Protein AF-A0A5B0FW43-F1 (afdb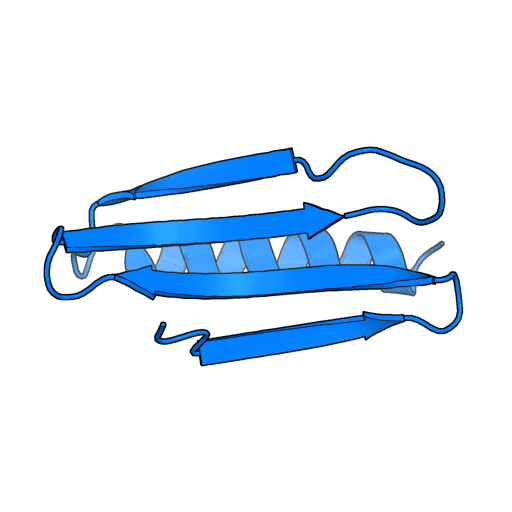_monomer_lite)

Radius of gyration: 11.68 Å; chains: 1; bounding box: 30×20×30 Å

Secondary structure (DSSP, 8-state):
--EEEEEE-TTS-EEEEEEETTTTEEEEEEE-TTSPPEEEEEESSTTHHHHHHHHHHHHHHHHHH-

pLDDT: mean 90.65, std 7.73, range [51.88, 96.44]

Foldseek 3Di:
DAFPDKDADPQRWIWTWGQDPPVQKIWIWTGGRPHDIDIDIDGNDPVCVVVSVVVSVVSVVVRVVD

Sequence (66 aa):
MTTIIKDTFTSGAQVSLEMDKDEGELFVFHCPAGQGCNVSKWPLDSYHIPIAMAHYEQCCELEKAA

Structure (mmCIF, N/CA/C/O backbone):
data_AF-A0A5B0FW43-F1
#
_entry.id   AF-A0A5B0FW43-F1
#
loop_
_atom_site.group_PDB
_atom_site.id
_atom_site.type_symbol
_atom_site.label_atom_id
_atom_site.label_alt_id
_atom_site.label_comp_id
_atom_site.label_asym_id
_atom_site.label_entity_id
_atom_site.label_seq_id
_atom_site.pdbx_PDB_ins_code
_atom_site.Cartn_x
_atom_site.Cartn_y
_atom_site.Cartn_z
_atom_site.occupancy
_atom_site.B_iso_or_equiv
_atom_site.auth_seq_id
_atom_site.auth_comp_id
_atom_site.auth_asym_id
_atom_site.auth_atom_id
_atom_site.pdbx_PDB_model_num
ATOM 1 N N . MET A 1 1 ? -14.309 -5.518 -3.373 1.00 51.88 1 MET A N 1
ATOM 2 C CA . MET A 1 1 ? -12.949 -5.121 -3.785 1.00 51.88 1 MET A CA 1
ATOM 3 C C . MET A 1 1 ? -12.959 -3.619 -3.986 1.00 51.88 1 MET A C 1
ATOM 5 O O . MET A 1 1 ? -13.572 -3.152 -4.941 1.00 51.88 1 MET A O 1
ATOM 9 N N . THR A 1 2 ? -12.378 -2.874 -3.049 1.00 64.69 2 THR A N 1
ATOM 10 C CA . THR A 1 2 ? -12.316 -1.408 -3.124 1.00 64.69 2 THR A CA 1
ATOM 11 C C . THR A 1 2 ? -10.849 -0.992 -3.143 1.00 64.69 2 THR A C 1
ATOM 13 O O . THR A 1 2 ? -10.304 -0.486 -2.164 1.00 64.69 2 THR A O 1
ATOM 16 N N . THR A 1 3 ? -10.189 -1.245 -4.274 1.00 68.00 3 THR A N 1
ATOM 17 C CA . THR A 1 3 ? -8.906 -0.614 -4.586 1.00 68.00 3 THR A CA 1
ATOM 18 C C . THR A 1 3 ? -9.166 0.874 -4.785 1.00 68.00 3 THR A C 1
ATOM 20 O O . THR A 1 3 ? -9.969 1.249 -5.640 1.00 68.00 3 THR A O 1
ATOM 23 N N . ILE A 1 4 ? -8.543 1.721 -3.968 1.00 80.00 4 ILE A N 1
ATOM 24 C CA . ILE A 1 4 ? -8.792 3.168 -3.997 1.00 80.00 4 ILE A CA 1
ATOM 25 C C . ILE A 1 4 ? -7.774 3.854 -4.898 1.00 80.00 4 ILE A C 1
ATOM 27 O O . ILE A 1 4 ? -8.128 4.774 -5.632 1.00 80.00 4 ILE A O 1
ATOM 31 N N . ILE A 1 5 ? -6.525 3.386 -4.877 1.00 90.69 5 ILE A N 1
ATOM 32 C CA . ILE A 1 5 ? -5.437 3.965 -5.665 1.00 90.69 5 ILE A CA 1
ATOM 33 C C . ILE A 1 5 ? -4.606 2.835 -6.263 1.00 90.69 5 ILE A C 1
ATOM 35 O O . ILE A 1 5 ? -4.342 1.832 -5.600 1.00 90.69 5 ILE A O 1
ATOM 39 N N . LYS A 1 6 ? -4.226 2.972 -7.532 1.00 93.56 6 LYS A N 1
ATOM 40 C CA . LYS A 1 6 ? -3.388 2.007 -8.237 1.00 93.56 6 LYS A CA 1
ATOM 41 C C . LYS A 1 6 ? -2.522 2.725 -9.260 1.00 93.56 6 LYS A C 1
ATOM 43 O O . LYS A 1 6 ? -3.049 3.344 -10.180 1.00 93.56 6 LYS A O 1
ATOM 48 N N . ASP A 1 7 ? -1.218 2.547 -9.134 1.00 94.12 7 ASP A N 1
ATOM 49 C CA . ASP A 1 7 ? -0.207 2.989 -10.080 1.00 94.12 7 ASP A CA 1
ATOM 50 C C . ASP A 1 7 ? 0.458 1.767 -10.728 1.00 94.12 7 ASP A C 1
ATOM 52 O O . ASP A 1 7 ? 0.822 0.787 -10.073 1.00 94.12 7 ASP A O 1
ATOM 56 N N . THR A 1 8 ? 0.598 1.814 -12.050 1.00 93.00 8 THR A N 1
ATOM 57 C CA . THR A 1 8 ? 1.302 0.799 -12.843 1.00 93.00 8 THR A CA 1
ATOM 58 C C . THR A 1 8 ? 2.444 1.453 -13.595 1.00 93.00 8 THR A C 1
ATOM 60 O O . THR A 1 8 ? 2.239 2.474 -14.253 1.00 93.00 8 THR A O 1
ATOM 63 N N . PHE A 1 9 ? 3.622 0.845 -13.540 1.00 91.50 9 PHE A N 1
ATOM 64 C CA . PHE A 1 9 ? 4.857 1.410 -14.070 1.00 91.50 9 PHE A CA 1
ATOM 65 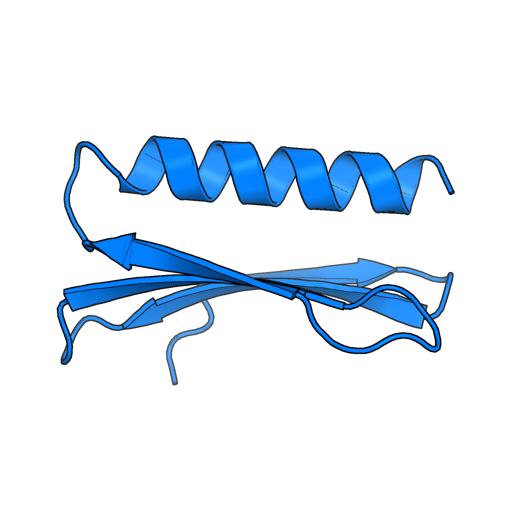C C . PHE A 1 9 ? 5.266 0.726 -15.376 1.00 91.50 9 PHE A C 1
ATOM 67 O O . PHE A 1 9 ? 4.967 -0.447 -15.606 1.00 91.50 9 PHE A O 1
ATOM 74 N N . THR A 1 10 ? 5.984 1.448 -16.240 1.00 89.56 10 THR A N 1
ATOM 75 C CA . THR A 1 10 ? 6.513 0.914 -17.511 1.00 89.56 10 THR A CA 1
ATOM 76 C C . THR A 1 10 ? 7.552 -0.186 -17.303 1.00 89.56 10 THR A C 1
ATOM 78 O O . THR A 1 10 ? 7.735 -1.017 -18.189 1.00 89.56 10 THR A O 1
ATOM 81 N N . SER A 1 11 ? 8.182 -0.229 -16.126 1.00 87.50 11 SER A N 1
ATOM 82 C CA . SER A 1 11 ? 9.040 -1.327 -15.674 1.00 87.50 11 SER A CA 1
ATOM 83 C C . SER A 1 11 ? 8.287 -2.657 -15.536 1.00 87.50 11 SER A C 1
ATOM 85 O O . SER A 1 11 ? 8.913 -3.712 -15.525 1.00 87.50 11 SER A O 1
ATOM 87 N N . GLY A 1 12 ? 6.950 -2.628 -15.454 1.00 89.56 12 GLY A N 1
ATOM 88 C CA . GLY A 1 12 ? 6.106 -3.779 -15.130 1.00 89.56 12 GLY A CA 1
ATOM 89 C C . GLY A 1 12 ? 5.769 -3.890 -13.641 1.00 89.56 12 GLY A C 1
ATOM 90 O O . GLY A 1 12 ? 5.080 -4.831 -13.252 1.00 89.56 12 GLY A O 1
ATOM 91 N N . ALA A 1 13 ? 6.228 -2.945 -12.815 1.00 94.06 13 ALA A N 1
ATOM 92 C CA . ALA A 1 13 ? 5.857 -2.867 -11.411 1.00 94.06 13 ALA A CA 1
ATOM 93 C C . ALA A 1 13 ? 4.443 -2.301 -11.208 1.00 94.06 13 ALA A C 1
ATOM 95 O O . ALA A 1 13 ? 3.867 -1.638 -12.079 1.00 94.06 13 ALA A O 1
ATOM 96 N N . GLN A 1 14 ? 3.881 -2.546 -10.030 1.00 94.88 14 GLN A N 1
ATOM 97 C CA . GLN A 1 14 ? 2.566 -2.073 -9.624 1.00 94.88 14 GLN A CA 1
ATOM 98 C C . GLN A 1 14 ? 2.565 -1.711 -8.144 1.00 94.88 14 GLN A C 1
ATOM 100 O O . GLN A 1 14 ? 3.082 -2.462 -7.321 1.00 94.88 14 GLN A O 1
ATOM 105 N N . VAL A 1 15 ? 1.947 -0.585 -7.806 1.00 95.06 15 VAL A N 1
ATOM 106 C CA . VAL A 1 15 ? 1.687 -0.190 -6.423 1.00 95.06 15 VAL A CA 1
ATOM 107 C C . VAL A 1 15 ? 0.199 0.107 -6.287 1.00 95.06 15 VAL A C 1
ATOM 109 O O . VAL A 1 15 ? -0.378 0.786 -7.133 1.00 95.06 15 VAL A O 1
ATOM 112 N N . SER A 1 16 ? -0.457 -0.410 -5.253 1.00 94.50 16 SER A N 1
ATOM 113 C CA . SER A 1 16 ? -1.883 -0.165 -5.019 1.00 94.50 16 SER A CA 1
ATOM 114 C C . SER A 1 16 ? -2.208 -0.005 -3.545 1.00 94.50 16 SER A C 1
ATOM 116 O O . SER A 1 16 ? -1.643 -0.691 -2.703 1.00 94.50 16 SER A O 1
ATOM 118 N N . LEU A 1 17 ? -3.142 0.893 -3.247 1.00 94.31 17 LEU A N 1
ATOM 119 C CA . LEU A 1 17 ? -3.733 1.082 -1.931 1.00 94.31 17 LEU A CA 1
ATOM 120 C C . LEU A 1 17 ? -5.190 0.617 -1.968 1.00 94.31 17 LEU A C 1
ATOM 122 O O . LEU A 1 17 ? -5.996 1.093 -2.776 1.00 94.31 17 LEU A O 1
ATOM 126 N N . GLU A 1 18 ? -5.531 -0.299 -1.072 1.00 93.88 18 GLU A N 1
ATOM 127 C CA . GLU A 1 18 ? -6.870 -0.858 -0.916 1.00 93.88 18 GLU A CA 1
ATOM 128 C C . GLU A 1 18 ? -7.413 -0.545 0.475 1.00 93.88 18 GLU A C 1
ATOM 130 O O . GLU A 1 18 ? -6.692 -0.616 1.471 1.00 93.88 18 GLU A O 1
ATOM 135 N N . MET A 1 19 ? -8.694 -0.182 0.533 1.00 90.50 19 MET A N 1
ATOM 136 C CA . MET A 1 19 ? -9.400 0.061 1.789 1.00 90.50 19 MET A CA 1
ATOM 137 C C . MET A 1 19 ? -10.525 -0.959 1.906 1.00 90.50 19 MET A C 1
ATOM 139 O O . MET A 1 19 ? -11.518 -0.879 1.176 1.00 90.50 19 MET A O 1
ATOM 143 N N . ASP A 1 20 ? -10.378 -1.900 2.830 1.00 88.88 20 ASP A N 1
ATOM 144 C CA . ASP A 1 20 ? -11.429 -2.840 3.177 1.00 88.88 20 ASP A CA 1
ATOM 145 C C . ASP A 1 20 ? -12.273 -2.265 4.319 1.00 88.88 20 ASP A C 1
ATOM 147 O O . ASP A 1 20 ? -11.842 -2.163 5.467 1.00 88.88 20 ASP A O 1
ATOM 151 N N . LYS A 1 21 ? -13.482 -1.813 3.981 1.00 78.62 21 LYS A N 1
ATOM 152 C CA . LYS A 1 21 ? -14.414 -1.224 4.952 1.00 78.62 21 LYS A CA 1
ATOM 153 C C . LYS A 1 21 ? -15.176 -2.274 5.753 1.00 78.62 21 LYS A C 1
ATOM 155 O O . LYS A 1 21 ? -15.679 -1.933 6.818 1.00 78.62 21 LYS A O 1
ATOM 160 N N . ASP A 1 22 ? -15.288 -3.491 5.231 1.00 84.31 22 ASP A N 1
ATOM 161 C CA . ASP A 1 22 ? -16.004 -4.588 5.873 1.00 84.31 22 ASP A CA 1
ATOM 162 C C . ASP A 1 22 ? -15.138 -5.212 6.976 1.00 84.31 22 ASP A C 1
ATOM 164 O O . ASP A 1 22 ? -15.625 -5.470 8.076 1.00 84.31 22 ASP A O 1
ATOM 168 N N . GLU A 1 23 ? -13.838 -5.367 6.718 1.00 83.88 23 GLU A N 1
ATOM 169 C CA . GLU A 1 23 ? -12.850 -5.860 7.685 1.00 83.88 23 GLU A CA 1
ATOM 170 C C . GLU A 1 23 ? -12.189 -4.735 8.496 1.00 83.88 23 GLU A C 1
ATOM 172 O O . GLU A 1 23 ? -11.589 -4.987 9.541 1.00 83.88 23 GLU A O 1
ATOM 177 N N . GLY A 1 24 ? -12.337 -3.478 8.065 1.00 88.88 24 GLY A N 1
ATOM 178 C CA . GLY A 1 24 ? -11.722 -2.335 8.734 1.00 88.88 24 GLY A CA 1
ATOM 179 C C . GLY A 1 24 ? -10.201 -2.341 8.588 1.00 88.88 24 GLY A C 1
ATOM 180 O O . GLY A 1 24 ? -9.489 -2.037 9.546 1.00 88.88 24 GLY A O 1
ATOM 181 N N . GLU A 1 25 ? -9.703 -2.667 7.396 1.00 92.81 25 GLU A N 1
ATOM 182 C CA . GLU A 1 25 ? -8.277 -2.812 7.107 1.00 92.81 25 GLU A CA 1
ATOM 183 C C . GLU A 1 25 ? -7.833 -1.963 5.904 1.00 92.81 25 GLU A C 1
ATOM 185 O O . GLU A 1 25 ? -8.582 -1.677 4.969 1.00 92.81 25 GLU A O 1
ATOM 190 N N . LEU A 1 26 ? -6.578 -1.530 5.951 1.00 93.12 26 LEU A N 1
ATOM 191 C CA . LEU A 1 26 ? -5.867 -0.819 4.898 1.00 93.12 26 LEU A CA 1
ATOM 192 C C . LEU A 1 26 ? -4.735 -1.695 4.399 1.00 93.12 26 LEU A C 1
ATOM 194 O O . LEU A 1 26 ? -3.937 -2.193 5.197 1.00 93.12 26 LEU A O 1
ATOM 198 N N . PHE A 1 27 ? -4.609 -1.797 3.085 1.00 94.75 27 PHE A N 1
ATOM 199 C CA . PHE A 1 27 ? -3.544 -2.553 2.453 1.00 94.75 27 PHE A CA 1
ATOM 200 C C . PHE A 1 27 ? -2.794 -1.683 1.459 1.00 94.75 27 PHE A C 1
ATOM 202 O O . PHE A 1 27 ? -3.404 -0.991 0.646 1.00 94.75 27 PHE A O 1
ATOM 209 N N . VAL A 1 28 ? -1.468 -1.753 1.495 1.00 95.50 28 VAL A N 1
ATOM 210 C CA . VAL A 1 28 ? -0.607 -1.248 0.426 1.00 95.50 28 VAL A CA 1
ATOM 211 C C . VAL A 1 28 ? 0.125 -2.432 -0.176 1.00 95.50 28 VAL A C 1
ATOM 213 O O . VAL A 1 28 ? 0.858 -3.140 0.513 1.00 95.50 28 VAL A O 1
ATOM 216 N N . PHE A 1 29 ? -0.089 -2.640 -1.465 1.00 95.19 29 PHE A N 1
ATOM 217 C CA . PHE A 1 29 ? 0.563 -3.659 -2.264 1.00 95.19 29 PHE A CA 1
ATOM 218 C C . PHE A 1 29 ? 1.666 -2.996 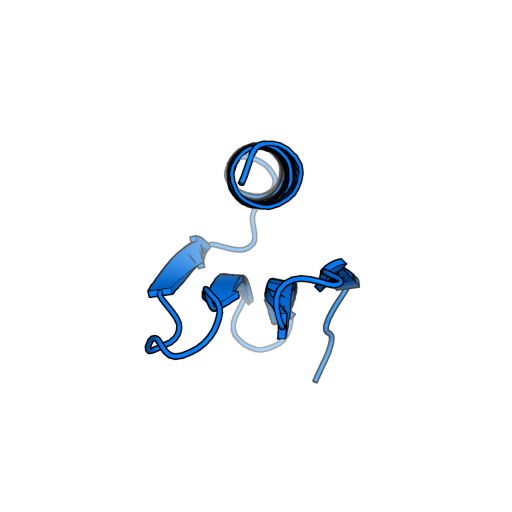-3.069 1.00 95.19 29 PHE A C 1
ATOM 220 O O . PHE A 1 29 ? 1.400 -2.088 -3.850 1.00 95.19 29 PHE A O 1
ATOM 227 N N . HIS A 1 30 ? 2.891 -3.472 -2.906 1.00 95.75 30 HIS A N 1
ATOM 228 C CA . HIS A 1 30 ? 4.036 -3.094 -3.720 1.00 95.75 30 HIS A CA 1
ATOM 229 C C . HIS A 1 30 ? 4.533 -4.335 -4.449 1.00 95.75 30 HIS A C 1
ATOM 231 O O . HIS A 1 30 ? 5.073 -5.251 -3.837 1.00 95.75 30 HIS A O 1
ATOM 237 N N . CYS A 1 31 ? 4.323 -4.376 -5.757 1.00 94.69 31 CYS A N 1
ATOM 238 C CA . CYS A 1 31 ? 4.673 -5.484 -6.634 1.00 94.69 31 CYS A CA 1
ATOM 239 C C . CYS A 1 31 ? 5.750 -5.020 -7.628 1.00 94.69 31 CYS A C 1
ATOM 241 O O . CYS A 1 31 ? 5.399 -4.535 -8.707 1.00 94.69 31 CYS A O 1
ATOM 243 N N . PRO A 1 32 ? 7.049 -5.133 -7.297 1.00 92.88 32 PRO A N 1
ATOM 244 C CA . PRO A 1 32 ? 8.119 -4.830 -8.240 1.00 92.88 32 PRO A CA 1
ATOM 245 C C . PRO A 1 32 ? 8.073 -5.762 -9.455 1.00 92.88 32 PRO A C 1
ATOM 247 O O . PRO A 1 32 ? 7.625 -6.910 -9.374 1.00 92.88 32 PRO A O 1
ATOM 250 N N . ALA A 1 33 ? 8.589 -5.291 -10.588 1.00 91.44 33 ALA A N 1
ATOM 251 C CA . ALA A 1 33 ? 8.617 -6.071 -11.819 1.00 91.44 33 ALA A CA 1
ATOM 252 C C . ALA A 1 33 ? 9.388 -7.392 -11.641 1.00 91.44 33 ALA A C 1
ATOM 254 O O . ALA A 1 33 ? 10.546 -7.408 -11.224 1.00 91.44 33 ALA A O 1
ATOM 255 N N . GLY A 1 34 ? 8.741 -8.515 -11.967 1.00 87.88 34 GLY A N 1
ATOM 256 C CA . GLY A 1 34 ? 9.346 -9.847 -11.865 1.00 87.88 34 GLY A CA 1
ATOM 257 C C . GLY A 1 34 ? 9.550 -10.359 -10.433 1.00 87.88 34 GLY A C 1
ATOM 258 O O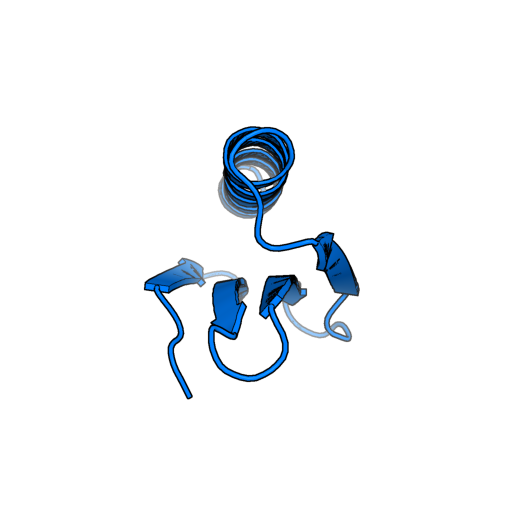 . GLY A 1 34 ? 10.203 -11.386 -10.255 1.00 87.88 34 GLY A O 1
ATOM 259 N N . GLN A 1 35 ? 8.998 -9.676 -9.426 1.00 86.38 35 GLN A N 1
ATOM 260 C CA . GLN A 1 35 ? 9.060 -10.074 -8.018 1.00 86.38 35 GLN A CA 1
ATOM 261 C C . GLN A 1 35 ? 7.656 -10.336 -7.452 1.00 86.38 35 GLN A C 1
ATOM 263 O O . GLN A 1 35 ? 6.640 -10.039 -8.080 1.00 86.38 35 GLN A O 1
ATOM 268 N N . GLY A 1 36 ? 7.597 -10.940 -6.263 1.00 88.44 36 GLY A N 1
ATOM 269 C CA . GLY A 1 36 ? 6.346 -11.084 -5.515 1.00 88.44 36 GLY A CA 1
ATOM 270 C C . GLY A 1 36 ? 5.860 -9.744 -4.955 1.00 88.44 36 GLY A C 1
ATOM 271 O O . GL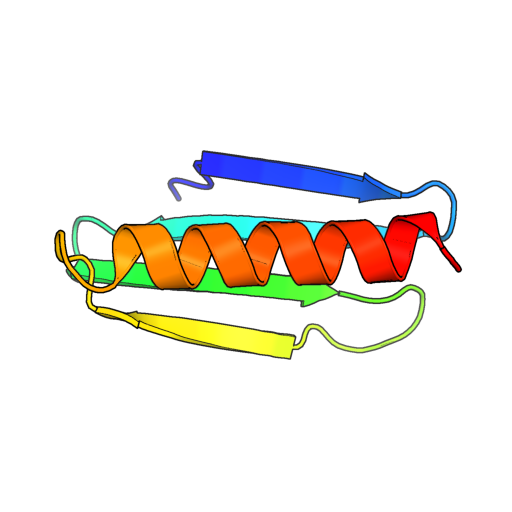Y A 1 36 ? 6.645 -8.815 -4.777 1.00 88.44 36 GLY A O 1
ATOM 272 N N . CYS A 1 37 ? 4.565 -9.653 -4.653 1.00 92.38 37 CYS A N 1
ATOM 273 C CA . CYS A 1 37 ? 3.994 -8.473 -4.012 1.00 92.38 37 CYS A CA 1
ATOM 274 C C . CYS A 1 37 ? 4.309 -8.453 -2.513 1.00 92.38 37 CYS A C 1
ATOM 276 O O . CYS A 1 37 ? 3.963 -9.387 -1.789 1.00 92.38 37 CYS A O 1
ATOM 278 N N . ASN A 1 38 ? 4.903 -7.360 -2.045 1.00 93.81 38 ASN A N 1
ATOM 279 C CA . ASN A 1 38 ? 4.973 -7.023 -0.633 1.00 93.81 38 ASN A CA 1
ATOM 280 C C . ASN A 1 38 ? 3.657 -6.372 -0.217 1.00 93.81 38 ASN A C 1
ATOM 282 O O . ASN A 1 38 ? 3.188 -5.440 -0.869 1.00 93.81 38 ASN A O 1
ATOM 286 N N . VAL A 1 39 ? 3.063 -6.878 0.861 1.00 94.31 39 VAL A N 1
ATOM 287 C CA . VAL A 1 39 ? 1.787 -6.381 1.376 1.00 94.31 39 VAL A CA 1
ATOM 288 C C . VAL A 1 39 ? 2.006 -5.811 2.762 1.00 94.31 39 VAL A C 1
ATOM 290 O O . VAL A 1 39 ? 2.375 -6.533 3.689 1.00 94.31 39 VAL A O 1
ATOM 293 N N . SER A 1 40 ? 1.748 -4.519 2.895 1.00 94.88 40 SER A N 1
ATOM 294 C CA . SER A 1 40 ? 1.749 -3.828 4.175 1.00 94.88 40 SER A CA 1
ATOM 295 C C . SER A 1 40 ? 0.307 -3.607 4.618 1.00 94.88 40 SER A C 1
ATOM 297 O O . SER A 1 40 ? -0.528 -3.176 3.822 1.00 94.88 40 SER A O 1
ATOM 299 N N . LYS A 1 41 ? 0.011 -3.932 5.880 1.00 95.12 41 LYS A N 1
ATOM 300 C CA . LYS A 1 41 ? -1.343 -3.910 6.443 1.00 95.12 41 LYS A CA 1
ATOM 301 C C . LYS A 1 41 ? -1.429 -2.974 7.641 1.00 95.12 41 LYS A C 1
ATOM 303 O O . LYS A 1 41 ? -0.580 -3.045 8.530 1.00 95.12 41 LYS A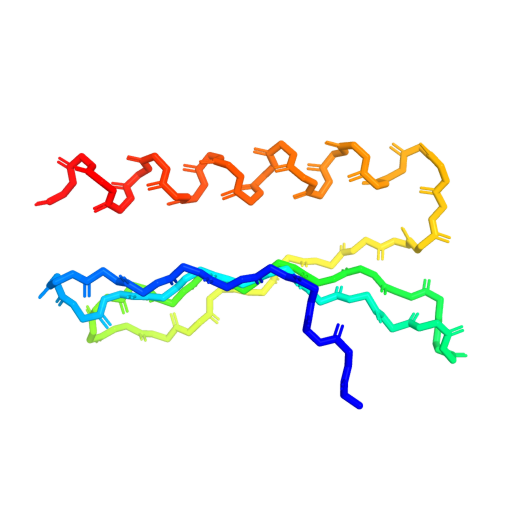 O 1
ATOM 308 N N . TRP A 1 42 ? -2.500 -2.188 7.705 1.00 94.75 42 TRP A N 1
ATOM 309 C CA . TRP A 1 42 ? -2.846 -1.355 8.856 1.00 94.75 42 TRP A CA 1
ATOM 310 C C . TRP A 1 42 ? -4.341 -1.415 9.180 1.00 94.75 42 TRP A C 1
ATOM 312 O O . TRP A 1 42 ? -5.138 -1.784 8.320 1.00 94.75 42 TRP A O 1
ATOM 322 N N . PRO A 1 43 ? -4.747 -1.021 10.396 1.00 94.88 43 PRO A N 1
ATOM 323 C CA . PRO A 1 43 ? -6.152 -0.782 10.701 1.00 94.88 43 PRO A CA 1
ATOM 324 C C . PRO A 1 43 ? -6.718 0.390 9.886 1.00 94.88 43 PRO A C 1
ATOM 326 O O . PRO A 1 43 ? -6.023 1.370 9.615 1.00 94.88 43 PRO A O 1
ATOM 329 N N . LEU A 1 44 ? -7.997 0.320 9.524 1.00 91.69 44 LEU A N 1
ATOM 330 C CA . LEU A 1 44 ? -8.720 1.408 8.873 1.00 91.69 44 LEU A CA 1
ATOM 331 C C . LEU A 1 44 ? -9.219 2.416 9.911 1.00 91.69 44 LEU A C 1
ATOM 333 O O . LEU A 1 44 ? -10.386 2.428 10.301 1.00 91.69 44 LEU A O 1
ATOM 337 N N . ASP A 1 45 ? -8.323 3.297 10.338 1.00 92.69 45 ASP A N 1
ATOM 338 C CA . ASP A 1 45 ? -8.653 4.428 11.199 1.00 92.69 45 ASP A CA 1
ATOM 339 C C . ASP A 1 45 ? -7.918 5.704 10.775 1.00 92.69 45 ASP A C 1
ATOM 341 O O . ASP A 1 45 ? -6.942 5.682 10.023 1.00 92.69 45 ASP A O 1
ATOM 345 N N . SER A 1 46 ? -8.398 6.848 11.264 1.00 91.62 46 SER A N 1
ATOM 346 C CA . SER A 1 46 ? -7.880 8.169 10.895 1.00 91.62 46 SER A CA 1
ATOM 347 C C . SER A 1 46 ? -6.395 8.375 11.210 1.00 91.62 46 SER A C 1
ATOM 349 O O . SER A 1 46 ? -5.790 9.280 10.640 1.00 91.62 46 SER A O 1
ATOM 351 N N . TYR A 1 47 ? -5.808 7.584 12.111 1.00 94.38 47 TYR A N 1
ATOM 352 C CA . TYR A 1 47 ? -4.387 7.658 12.439 1.00 94.38 47 TYR A CA 1
ATOM 353 C C . TYR A 1 47 ? -3.539 6.878 11.430 1.00 94.38 47 TYR A C 1
ATOM 355 O O . TYR A 1 47 ? -2.489 7.359 11.007 1.00 94.38 47 TYR A O 1
ATOM 363 N N . HIS A 1 48 ? -4.009 5.713 10.989 1.00 95.31 48 HIS A N 1
ATOM 364 C CA . HIS A 1 48 ? -3.268 4.855 10.066 1.00 95.31 48 HIS A CA 1
ATOM 365 C C . HIS A 1 48 ? -3.480 5.179 8.584 1.00 95.31 48 HIS A C 1
ATOM 367 O O . HIS A 1 48 ? -2.572 4.938 7.791 1.00 95.31 48 HIS A O 1
ATOM 373 N N . ILE A 1 49 ? -4.613 5.778 8.197 1.00 91.69 49 ILE A N 1
ATOM 374 C CA . ILE A 1 49 ? -4.853 6.250 6.819 1.00 91.69 49 ILE A CA 1
ATOM 375 C C . ILE A 1 49 ? -3.685 7.094 6.272 1.00 91.69 49 ILE A C 1
ATOM 377 O O . ILE A 1 49 ? -3.152 6.731 5.222 1.00 91.69 49 ILE A O 1
ATOM 381 N N . PRO A 1 50 ? -3.231 8.176 6.940 1.00 94.69 50 PRO A N 1
ATOM 382 C CA . PRO A 1 50 ? -2.128 8.980 6.415 1.00 94.69 50 PRO A CA 1
ATOM 383 C C . PRO A 1 50 ? -0.798 8.215 6.368 1.00 94.69 50 PRO A C 1
ATOM 385 O O . PRO A 1 50 ? 0.030 8.492 5.508 1.00 94.69 50 PRO A O 1
ATOM 388 N N . ILE A 1 51 ? -0.596 7.230 7.249 1.00 95.56 51 ILE A N 1
ATOM 389 C CA . ILE A 1 51 ? 0.608 6.385 7.261 1.00 95.56 51 ILE A CA 1
ATOM 390 C C . ILE A 1 51 ? 0.608 5.443 6.054 1.00 95.56 51 ILE A C 1
ATOM 392 O O . ILE A 1 51 ? 1.612 5.344 5.350 1.00 95.56 51 ILE A O 1
ATOM 396 N N . ALA A 1 52 ? -0.524 4.790 5.781 1.00 94.38 52 ALA A N 1
ATOM 397 C CA . ALA A 1 52 ? -0.690 3.935 4.611 1.00 94.38 52 ALA A CA 1
ATOM 398 C C . ALA A 1 52 ? -0.536 4.736 3.307 1.00 94.38 52 ALA A C 1
ATOM 400 O O . ALA A 1 52 ? 0.132 4.276 2.385 1.00 94.38 52 ALA A O 1
ATOM 401 N N . MET A 1 53 ? -1.083 5.957 3.242 1.00 93.81 53 MET A N 1
ATOM 402 C CA . MET A 1 53 ? -0.897 6.851 2.093 1.00 93.81 53 MET A CA 1
ATOM 403 C C . MET A 1 53 ? 0.568 7.262 1.906 1.00 93.81 53 MET A C 1
ATOM 405 O O . MET A 1 53 ? 1.085 7.152 0.800 1.00 93.81 53 MET A O 1
ATOM 409 N N . ALA A 1 54 ? 1.264 7.651 2.976 1.00 96.44 54 ALA A N 1
ATOM 410 C CA . ALA A 1 54 ? 2.683 7.996 2.895 1.00 96.44 54 ALA A CA 1
ATOM 411 C C . ALA A 1 54 ? 3.539 6.799 2.442 1.00 96.44 54 ALA A C 1
ATOM 413 O O . ALA A 1 54 ? 4.454 6.956 1.636 1.00 96.44 54 ALA A O 1
ATOM 414 N N . HIS A 1 55 ? 3.224 5.589 2.916 1.00 96.00 55 HIS A N 1
ATOM 415 C CA . HIS A 1 55 ? 3.911 4.377 2.471 1.00 96.00 55 HIS A CA 1
ATOM 416 C C . HIS A 1 55 ? 3.626 4.055 0.999 1.00 96.00 55 HIS A C 1
ATOM 418 O O . HIS A 1 55 ? 4.540 3.694 0.262 1.00 96.00 55 HIS A O 1
ATOM 424 N N . TYR A 1 56 ? 2.378 4.226 0.554 1.00 95.75 56 TYR A N 1
ATOM 425 C CA . TYR A 1 56 ? 2.007 4.112 -0.855 1.00 95.75 56 TYR A CA 1
ATOM 426 C C . TYR A 1 56 ? 2.828 5.064 -1.733 1.00 95.75 56 TYR A C 1
ATOM 428 O O . TYR A 1 56 ? 3.419 4.633 -2.723 1.00 95.75 56 TYR A O 1
ATOM 436 N N . GLU A 1 57 ? 2.908 6.341 -1.352 1.00 96.06 57 GLU A N 1
ATOM 437 C CA . GLU A 1 57 ? 3.678 7.345 -2.092 1.00 96.06 57 GLU A CA 1
ATOM 438 C C . GLU A 1 57 ? 5.164 6.986 -2.141 1.00 96.06 57 GLU A C 1
ATOM 440 O O . GLU A 1 57 ? 5.754 7.008 -3.219 1.00 96.06 57 GLU A O 1
ATOM 445 N N . GLN A 1 58 ? 5.738 6.540 -1.019 1.00 95.69 58 GLN A N 1
ATOM 446 C CA . GLN A 1 58 ? 7.121 6.072 -0.963 1.00 95.69 58 GLN A CA 1
ATOM 447 C C . GLN A 1 58 ? 7.372 4.901 -1.929 1.00 95.69 58 GLN A C 1
ATOM 449 O O . GLN A 1 58 ? 8.362 4.907 -2.660 1.00 95.69 58 GLN A O 1
ATOM 454 N N . CYS A 1 59 ? 6.487 3.898 -1.965 1.00 94.44 59 CYS A N 1
ATOM 455 C CA . CYS A 1 59 ? 6.591 2.782 -2.910 1.00 94.44 59 CYS A CA 1
ATOM 456 C C . CYS A 1 59 ? 6.518 3.265 -4.364 1.00 94.44 59 CYS A C 1
ATOM 458 O O . CYS A 1 59 ? 7.293 2.815 -5.205 1.00 94.44 59 CYS A O 1
ATOM 460 N N . CYS A 1 60 ? 5.631 4.215 -4.661 1.00 93.88 60 CYS A N 1
ATOM 461 C CA . CYS A 1 60 ? 5.540 4.811 -5.989 1.00 93.88 60 CYS A CA 1
ATOM 462 C C . CYS A 1 60 ? 6.808 5.583 -6.374 1.00 93.88 60 CYS A C 1
ATOM 464 O O . CYS A 1 60 ? 7.237 5.503 -7.521 1.00 93.88 60 CYS A O 1
ATOM 466 N N . GLU A 1 61 ? 7.416 6.334 -5.458 1.00 95.38 61 GLU A N 1
ATOM 467 C CA . GLU A 1 61 ? 8.665 7.056 -5.728 1.00 95.38 61 GLU A CA 1
ATOM 468 C C . GLU A 1 61 ? 9.836 6.108 -5.996 1.00 95.38 61 GLU A C 1
ATOM 470 O O . GLU A 1 61 ? 10.625 6.364 -6.905 1.00 95.38 61 GLU A O 1
ATOM 475 N N . LEU A 1 62 ? 9.911 4.990 -5.268 1.00 92.62 62 LEU A N 1
ATOM 476 C CA . LEU A 1 62 ? 10.916 3.953 -5.504 1.00 92.62 62 LEU A CA 1
ATOM 477 C C . LEU A 1 62 ? 10.809 3.378 -6.922 1.00 92.62 62 LEU A C 1
ATOM 479 O O . LEU A 1 62 ? 11.819 3.290 -7.614 1.00 92.62 62 LEU A O 1
ATOM 483 N N . GLU A 1 63 ? 9.598 3.058 -7.381 1.00 92.81 63 GLU A N 1
ATOM 484 C CA . GLU A 1 63 ? 9.391 2.522 -8.733 1.00 92.81 63 GLU A CA 1
ATOM 485 C C . GLU A 1 63 ? 9.538 3.580 -9.838 1.00 92.81 63 GLU A C 1
ATOM 487 O O . GLU A 1 63 ? 9.883 3.237 -10.963 1.00 92.81 63 GLU A O 1
ATOM 492 N N . LYS A 1 64 ? 9.311 4.871 -9.548 1.00 89.94 64 LYS A N 1
ATOM 493 C CA . LYS A 1 64 ? 9.589 5.968 -10.501 1.00 89.94 64 LYS A CA 1
ATOM 494 C C . LYS A 1 64 ? 11.081 6.240 -10.671 1.00 89.94 64 LYS A C 1
ATOM 496 O O . LYS A 1 64 ? 11.476 6.785 -11.700 1.00 89.94 64 LYS A O 1
ATOM 501 N N . ALA A 1 65 ? 11.880 5.942 -9.650 1.00 87.25 65 ALA A N 1
ATOM 502 C CA . ALA A 1 65 ? 13.324 6.142 -9.660 1.00 87.25 65 ALA A CA 1
ATOM 503 C C . ALA A 1 65 ? 14.106 4.954 -10.258 1.00 87.25 65 ALA A C 1
ATOM 505 O O . ALA A 1 65 ? 15.305 5.104 -10.503 1.00 87.25 65 ALA A O 1
ATOM 506 N N . ALA A 1 66 ? 13.452 3.803 -10.456 1.00 76.31 66 ALA A N 1
ATOM 507 C CA . ALA A 1 66 ? 14.015 2.571 -11.015 1.00 76.31 66 ALA A CA 1
ATOM 508 C C . ALA A 1 66 ? 13.915 2.521 -12.549 1.00 76.31 66 ALA A C 1
ATOM 510 O O . ALA A 1 66 ? 14.878 2.014 -13.170 1.00 76.31 66 ALA A O 1
#